Protein AF-A0A660LAD9-F1 (afdb_monomer_lite)

Radius of gyration: 14.28 Å; chains: 1; bounding box: 27×22×43 Å

pLDDT: mean 77.21, std 10.52, range [46.19, 89.88]

Secondary structure (DSSP, 8-state):
-------HHHHHHHHHHHHHHHHHHHHHTTSS---HHHHHHHHHHHHHHHHHHHHT-

Structure (mmCIF, N/CA/C/O backbone):
data_AF-A0A660LAD9-F1
#
_entry.id   AF-A0A660LAD9-F1
#
loop_
_atom_site.group_PDB
_atom_site.id
_atom_site.type_symbol
_atom_site.label_atom_id
_atom_site.label_alt_id
_atom_site.label_comp_id
_atom_site.label_asym_id
_atom_site.label_entity_id
_atom_site.label_seq_id
_atom_site.pdbx_PDB_ins_code
_atom_site.Cartn_x
_atom_site.Cartn_y
_atom_site.Cartn_z
_atom_site.occupancy
_atom_site.B_iso_or_equiv
_atom_site.auth_seq_id
_atom_site.auth_comp_id
_atom_site.auth_asym_id
_atom_site.auth_atom_id
_atom_site.pdbx_PDB_model_num
ATOM 1 N N . MET A 1 1 ? 8.896 15.384 -29.391 1.00 46.19 1 MET A N 1
ATOM 2 C CA . MET A 1 1 ? 8.163 14.663 -28.327 1.00 46.19 1 MET A CA 1
ATOM 3 C C . MET A 1 1 ? 8.668 13.225 -28.281 1.00 46.19 1 MET A C 1
ATOM 5 O O . MET A 1 1 ? 8.258 12.421 -29.109 1.00 46.19 1 MET A O 1
ATOM 9 N N . ARG A 1 2 ? 9.637 12.906 -27.406 1.00 50.03 2 ARG A N 1
ATOM 10 C CA . ARG A 1 2 ? 10.056 11.507 -27.203 1.00 50.03 2 ARG A CA 1
ATOM 11 C C . ARG A 1 2 ? 8.819 10.751 -26.723 1.00 50.03 2 ARG A C 1
ATOM 13 O O . ARG A 1 2 ? 8.200 11.199 -25.764 1.00 50.03 2 ARG A O 1
ATOM 20 N N . ARG A 1 3 ? 8.438 9.658 -27.392 1.00 54.84 3 ARG A N 1
ATOM 21 C CA . ARG A 1 3 ? 7.469 8.695 -26.851 1.00 54.84 3 ARG A CA 1
ATOM 22 C C . ARG A 1 3 ? 8.070 8.190 -25.540 1.00 54.84 3 ARG A C 1
ATOM 24 O O . ARG A 1 3 ? 8.940 7.323 -25.558 1.00 54.84 3 ARG A O 1
ATOM 31 N N . GLY A 1 4 ? 7.721 8.855 -24.441 1.00 59.81 4 GLY A N 1
ATOM 32 C CA . GLY A 1 4 ? 8.183 8.526 -23.106 1.00 59.81 4 GLY A CA 1
ATOM 33 C C . GLY A 1 4 ? 7.659 7.140 -22.818 1.00 59.81 4 GLY A C 1
ATOM 34 O O . GLY A 1 4 ? 6.453 6.955 -22.683 1.00 59.81 4 GLY A O 1
ATOM 35 N N . ARG A 1 5 ? 8.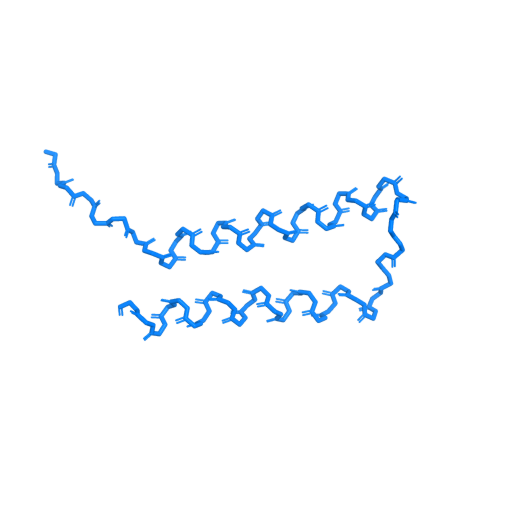552 6.151 -22.855 1.00 65.38 5 ARG A N 1
ATOM 36 C CA . ARG A 1 5 ? 8.225 4.792 -22.454 1.00 65.38 5 ARG A CA 1
ATOM 37 C C . ARG A 1 5 ? 7.735 4.930 -21.016 1.00 65.38 5 ARG A C 1
ATOM 39 O O . ARG A 1 5 ? 8.505 5.364 -20.166 1.00 65.38 5 ARG A O 1
ATOM 46 N N . VAL A 1 6 ? 6.440 4.717 -20.798 1.00 66.19 6 VAL A N 1
ATOM 47 C CA . VAL A 1 6 ? 5.851 4.804 -19.463 1.00 66.19 6 VAL A CA 1
ATOM 48 C C . VAL A 1 6 ? 6.622 3.820 -18.601 1.00 66.19 6 VAL A C 1
ATOM 50 O O . VAL A 1 6 ? 6.640 2.625 -18.895 1.00 66.19 6 VAL A O 1
ATOM 53 N N . ASP A 1 7 ? 7.322 4.344 -17.602 1.00 79.75 7 ASP A N 1
ATOM 54 C CA . ASP A 1 7 ? 8.099 3.523 -16.693 1.00 79.75 7 ASP A CA 1
ATOM 55 C C . ASP A 1 7 ? 7.110 2.754 -15.817 1.00 79.75 7 ASP A C 1
ATOM 57 O O . ASP A 1 7 ? 6.412 3.324 -14.971 1.00 79.75 7 ASP A O 1
ATOM 61 N N . ARG A 1 8 ? 6.995 1.451 -16.088 1.00 81.19 8 ARG A N 1
ATOM 62 C CA . ARG A 1 8 ? 6.090 0.550 -15.372 1.00 81.19 8 ARG A CA 1
ATOM 63 C C . ARG A 1 8 ? 6.345 0.604 -13.871 1.00 81.19 8 ARG A C 1
ATOM 65 O O . ARG A 1 8 ? 5.386 0.586 -13.107 1.00 81.19 8 ARG A O 1
ATOM 72 N N . THR A 1 9 ? 7.602 0.762 -13.466 1.00 83.62 9 THR A N 1
ATOM 73 C CA . THR A 1 9 ? 7.996 0.862 -12.060 1.00 83.62 9 THR A CA 1
ATOM 74 C C . THR A 1 9 ? 7.418 2.110 -11.409 1.00 83.62 9 THR A C 1
ATOM 76 O O . THR A 1 9 ? 6.857 2.020 -10.320 1.00 83.62 9 THR A O 1
ATOM 79 N N . LEU A 1 10 ? 7.469 3.262 -12.088 1.00 83.56 10 LEU A N 1
ATOM 80 C CA . LEU A 1 10 ? 6.874 4.503 -11.577 1.00 83.56 10 LEU A CA 1
ATOM 81 C C . LEU A 1 10 ? 5.348 4.407 -11.469 1.00 83.56 10 LEU A C 1
ATOM 83 O O . LEU A 1 10 ? 4.771 4.888 -10.494 1.00 83.56 10 LEU A O 1
ATOM 87 N N . VAL A 1 11 ? 4.692 3.750 -12.430 1.00 86.94 11 VAL A N 1
ATOM 88 C CA . VAL A 1 11 ? 3.241 3.514 -12.367 1.00 86.94 11 VAL A CA 1
ATOM 89 C C . VAL A 1 11 ? 2.886 2.622 -11.180 1.00 86.94 11 VAL A C 1
ATOM 91 O O . VAL A 1 11 ? 1.978 2.953 -10.420 1.00 86.94 11 VAL A O 1
ATOM 94 N N . VAL A 1 12 ? 3.616 1.523 -10.983 1.00 89.31 12 VAL A N 1
ATOM 95 C CA . VAL A 1 12 ? 3.381 0.592 -9.873 1.00 89.31 12 VAL A CA 1
ATOM 96 C C . VAL A 1 12 ? 3.677 1.246 -8.519 1.00 89.31 12 VAL A C 1
ATOM 98 O O . VAL A 1 12 ? 2.898 1.076 -7.584 1.00 89.31 12 VAL A O 1
ATOM 101 N N . ALA A 1 13 ? 4.730 2.059 -8.420 1.00 83.38 13 ALA A N 1
ATOM 102 C CA . ALA A 1 13 ? 5.044 2.838 -7.222 1.00 83.38 13 ALA A CA 1
ATOM 103 C C . ALA A 1 13 ? 3.942 3.847 -6.874 1.00 83.38 13 ALA A C 1
ATOM 105 O O . ALA A 1 13 ? 3.531 3.946 -5.715 1.00 83.38 13 ALA A O 1
ATOM 106 N N . GLY A 1 14 ? 3.410 4.554 -7.873 1.00 86.56 14 GLY A N 1
ATOM 107 C CA . GLY A 1 14 ? 2.266 5.442 -7.681 1.00 86.56 14 GLY A CA 1
ATOM 108 C C . GLY A 1 14 ? 1.028 4.681 -7.203 1.00 86.56 14 GLY A C 1
ATOM 109 O O . GLY A 1 14 ? 0.393 5.089 -6.233 1.00 86.56 14 GLY A O 1
ATOM 110 N N . LEU A 1 15 ? 0.727 3.535 -7.821 1.00 89.88 15 LEU A N 1
ATOM 111 C CA . LEU A 1 15 ? -0.417 2.700 -7.448 1.00 89.88 15 LEU A CA 1
ATOM 112 C C . LEU A 1 15 ? -0.305 2.177 -6.007 1.00 89.88 15 LEU A C 1
ATOM 114 O O . LEU A 1 15 ? -1.269 2.243 -5.246 1.00 89.88 15 LEU A O 1
ATOM 118 N N . ALA A 1 16 ? 0.883 1.710 -5.616 1.00 86.94 16 ALA A N 1
ATOM 119 C CA . ALA A 1 16 ? 1.167 1.246 -4.261 1.00 86.94 16 ALA A CA 1
ATOM 120 C C . ALA A 1 16 ? 1.024 2.381 -3.231 1.00 86.94 16 ALA A C 1
ATOM 122 O O . ALA A 1 16 ? 0.475 2.177 -2.149 1.00 86.94 16 ALA A O 1
ATOM 123 N N . THR A 1 17 ? 1.451 3.594 -3.590 1.00 87.75 17 THR A N 1
ATOM 124 C CA . THR A 1 17 ? 1.322 4.782 -2.734 1.00 87.75 17 THR A CA 1
ATOM 125 C C . THR A 1 17 ? -0.143 5.181 -2.544 1.00 87.75 17 THR A C 1
ATOM 127 O O . THR A 1 17 ? -0.559 5.473 -1.425 1.00 87.75 17 THR A O 1
ATOM 130 N N . ILE A 1 18 ? -0.950 5.139 -3.611 1.00 89.38 18 ILE A N 1
ATOM 131 C CA . ILE A 1 18 ? -2.399 5.382 -3.538 1.00 89.3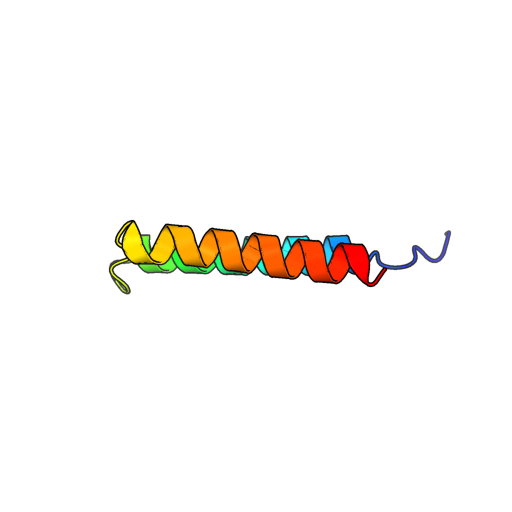8 18 ILE A CA 1
ATOM 132 C C . ILE A 1 18 ? -3.072 4.335 -2.646 1.00 89.38 18 ILE A C 1
ATOM 134 O O . ILE A 1 18 ? -3.883 4.698 -1.798 1.00 89.38 18 ILE A O 1
ATOM 138 N N . ALA A 1 19 ? -2.718 3.056 -2.796 1.00 87.69 19 ALA A N 1
ATOM 139 C CA . ALA A 1 19 ? -3.275 1.980 -1.981 1.00 87.69 19 ALA A CA 1
ATOM 140 C C . ALA A 1 19 ? -2.961 2.163 -0.486 1.00 87.69 19 ALA A C 1
ATOM 142 O O . ALA A 1 19 ? -3.863 2.057 0.343 1.00 87.69 19 ALA A O 1
ATOM 143 N N . LEU A 1 20 ? -1.714 2.509 -0.138 1.00 84.25 20 LEU A N 1
ATOM 144 C CA . LEU A 1 20 ? -1.332 2.816 1.245 1.00 84.25 20 LEU A CA 1
ATOM 145 C C . LEU A 1 20 ? -2.058 4.054 1.787 1.00 84.25 20 LEU A C 1
ATOM 147 O O . LEU A 1 20 ? -2.556 4.030 2.910 1.00 84.25 20 LEU A O 1
ATOM 151 N N . GLY A 1 21 ? -2.157 5.119 0.988 1.00 83.00 21 GLY A N 1
ATOM 152 C CA . GLY A 1 21 ? -2.881 6.334 1.365 1.00 83.00 21 GLY A CA 1
ATOM 153 C C . GLY A 1 21 ? -4.373 6.083 1.597 1.00 83.00 21 GLY A C 1
ATOM 154 O O . GLY A 1 21 ? -4.933 6.592 2.565 1.00 83.00 21 GLY A O 1
ATOM 155 N N . ALA A 1 22 ? -5.005 5.254 0.763 1.00 84.75 22 ALA A N 1
ATOM 156 C CA . ALA A 1 22 ? -6.394 4.842 0.940 1.00 84.75 22 ALA A CA 1
ATOM 157 C C . ALA A 1 22 ? 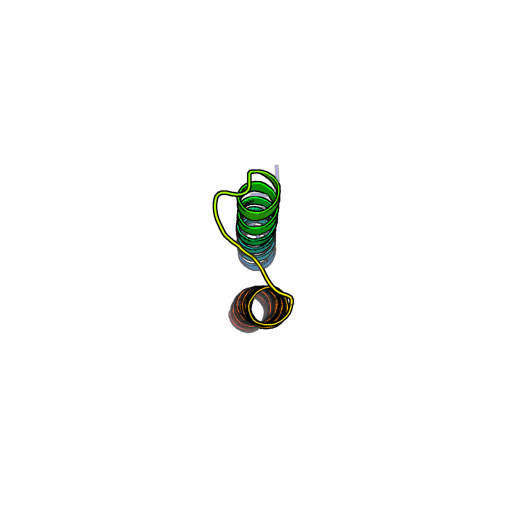-6.583 4.024 2.225 1.00 84.75 22 ALA A C 1
ATOM 159 O O . ALA A 1 22 ? -7.532 4.278 2.960 1.00 84.75 22 ALA A O 1
ATOM 160 N N . LEU A 1 23 ? -5.658 3.104 2.531 1.00 81.88 23 LEU A N 1
ATOM 161 C CA . LEU A 1 23 ? -5.671 2.332 3.779 1.00 81.88 23 LEU A CA 1
ATOM 162 C C . LEU A 1 23 ? -5.632 3.254 5.009 1.00 81.88 23 LEU A C 1
ATOM 164 O O . LEU A 1 23 ? -6.448 3.112 5.914 1.00 81.88 23 LEU A O 1
ATOM 168 N N . LEU A 1 24 ? -4.720 4.233 5.007 1.00 80.94 24 LEU A N 1
ATOM 169 C CA . LEU A 1 24 ? -4.579 5.217 6.086 1.00 80.94 24 LEU A CA 1
ATOM 170 C C . LEU A 1 24 ? -5.792 6.145 6.204 1.00 80.94 24 LEU A C 1
ATOM 172 O O . LEU A 1 24 ? -6.177 6.530 7.306 1.00 80.94 24 LEU A O 1
ATOM 176 N N . LEU A 1 25 ? -6.399 6.525 5.080 1.00 80.94 25 LEU A N 1
ATOM 177 C CA . LEU A 1 25 ? -7.613 7.336 5.090 1.00 80.94 25 LEU A CA 1
ATOM 178 C C . LEU A 1 25 ? -8.788 6.563 5.699 1.00 80.94 25 LEU A C 1
ATOM 180 O O . LEU A 1 25 ? -9.563 7.131 6.464 1.00 80.94 25 LEU A O 1
ATOM 184 N N . LEU A 1 26 ? -8.904 5.276 5.375 1.00 82.75 26 LEU A N 1
ATOM 185 C CA . LEU A 1 26 ? -9.972 4.405 5.858 1.00 82.75 26 LEU A CA 1
ATOM 186 C C . LEU A 1 26 ? -9.826 4.097 7.357 1.00 82.75 26 LEU A C 1
ATOM 188 O O . LEU A 1 26 ? -10.831 4.051 8.069 1.00 82.75 26 LEU A O 1
ATOM 192 N N . ASP A 1 27 ? -8.581 3.989 7.831 1.00 78.31 27 ASP A N 1
ATOM 193 C CA . ASP A 1 27 ? -8.238 3.967 9.256 1.00 78.31 27 ASP A CA 1
ATOM 194 C C . ASP A 1 27 ? -8.657 5.256 9.966 1.00 78.31 27 ASP A C 1
ATOM 196 O O . ASP A 1 27 ? -9.394 5.236 10.950 1.00 78.31 27 ASP A O 1
ATOM 200 N N . ARG A 1 28 ? -8.288 6.415 9.408 1.00 78.06 28 ARG A N 1
ATOM 201 C CA . ARG A 1 28 ? -8.659 7.721 9.973 1.00 78.06 28 ARG A CA 1
ATOM 202 C C . ARG A 1 28 ? -10.159 7.974 10.012 1.00 78.06 28 ARG A C 1
ATOM 204 O O . ARG A 1 28 ? -10.617 8.715 10.879 1.00 78.06 28 ARG A O 1
ATOM 211 N N . LEU A 1 29 ? -10.912 7.378 9.093 1.00 84.62 29 LEU A N 1
ATOM 212 C CA . LEU A 1 29 ? -12.369 7.461 9.072 1.00 84.62 29 LEU A CA 1
ATOM 213 C C . LEU A 1 29 ? -13.025 6.564 10.140 1.00 84.62 29 LEU A C 1
ATOM 215 O O . LEU A 1 29 ? -14.242 6.602 10.296 1.00 84.62 29 LEU A O 1
ATOM 219 N N . GLY A 1 30 ? -12.238 5.760 10.867 1.00 71.69 30 GLY A N 1
ATOM 220 C CA . GLY A 1 30 ? -12.721 4.805 11.865 1.00 71.69 30 GLY A CA 1
ATOM 221 C C . GLY A 1 30 ? -13.458 3.616 11.250 1.00 71.69 30 GLY A C 1
ATOM 222 O O . GLY A 1 30 ? -14.172 2.906 11.951 1.00 71.69 30 GLY A O 1
ATOM 223 N N . SER A 1 31 ? -13.324 3.411 9.934 1.00 70.56 31 SER A N 1
ATOM 224 C CA . SER A 1 31 ? -13.988 2.316 9.223 1.00 70.56 31 SER A CA 1
ATOM 225 C C . SER A 1 31 ? -13.216 1.001 9.335 1.00 70.56 31 SER A C 1
ATOM 227 O O . SER A 1 31 ? -13.814 -0.058 9.148 1.00 70.56 31 SER A O 1
ATOM 229 N N . ILE A 1 32 ? -11.905 1.057 9.588 1.00 68.38 32 ILE A N 1
ATOM 230 C CA . ILE A 1 32 ? -11.039 -0.107 9.797 1.00 68.38 32 ILE A CA 1
ATOM 231 C C . ILE A 1 32 ? -10.069 0.235 10.927 1.00 68.38 32 ILE A C 1
ATOM 233 O O . ILE A 1 32 ? -9.461 1.293 10.894 1.00 68.38 32 ILE A O 1
ATOM 237 N N . ASP A 1 33 ? -9.903 -0.655 11.899 1.00 64.88 33 ASP A N 1
ATOM 238 C CA . ASP A 1 33 ? -8.888 -0.519 12.948 1.00 64.88 33 ASP A CA 1
ATOM 239 C C . ASP A 1 33 ? -7.520 -0.968 12.382 1.00 64.88 33 ASP A C 1
ATOM 241 O O . ASP A 1 33 ? -7.165 -2.152 12.453 1.00 64.88 33 ASP A O 1
ATOM 245 N N . LEU A 1 34 ? -6.737 -0.067 11.765 1.00 63.0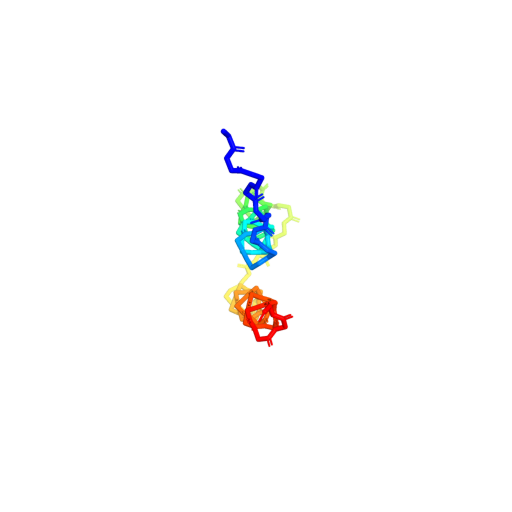6 34 LEU A N 1
ATOM 246 C CA . LEU A 1 34 ? -5.345 -0.376 11.401 1.00 63.06 34 LEU A CA 1
ATOM 247 C C . LEU A 1 34 ? -4.477 -0.254 12.655 1.00 63.06 34 LEU A C 1
ATOM 249 O O . LEU A 1 34 ? -3.708 0.686 12.858 1.00 63.06 34 LEU A O 1
ATOM 253 N N . ARG A 1 35 ? -4.523 -1.287 13.495 1.00 64.38 35 ARG A N 1
ATOM 254 C CA . ARG A 1 35 ? -3.453 -1.518 14.469 1.00 64.38 35 ARG A CA 1
ATOM 255 C C . ARG A 1 35 ? -2.106 -1.642 13.749 1.00 64.38 35 ARG A C 1
ATOM 257 O O . ARG A 1 35 ? -2.035 -2.110 12.611 1.00 64.38 35 ARG A O 1
ATOM 264 N N . PHE A 1 36 ? -1.020 -1.308 14.452 1.00 59.09 36 PHE A N 1
ATOM 265 C CA . PHE A 1 36 ? 0.361 -1.490 13.972 1.00 59.09 36 PHE A CA 1
ATOM 266 C C . PHE A 1 36 ? 0.632 -2.903 13.409 1.00 59.09 36 PHE A C 1
ATOM 268 O O . PHE A 1 36 ? 1.434 -3.029 12.484 1.00 59.09 36 PHE A O 1
ATOM 275 N N . ASP A 1 37 ? -0.093 -3.925 13.890 1.00 63.16 37 ASP A N 1
ATOM 276 C CA . ASP A 1 37 ? -0.088 -5.298 13.354 1.00 63.16 37 ASP A CA 1
ATOM 277 C C . ASP A 1 37 ? -0.420 -5.387 11.855 1.00 63.16 37 ASP A C 1
ATOM 279 O O . ASP A 1 37 ? 0.127 -6.243 11.170 1.00 63.16 37 ASP A O 1
ATOM 283 N N . TYR A 1 38 ? -1.294 -4.521 11.330 1.00 66.62 38 TYR A N 1
ATOM 284 C CA . TYR A 1 38 ? -1.739 -4.550 9.930 1.00 66.62 38 TYR A CA 1
ATOM 285 C C . TYR A 1 38 ? -1.059 -3.494 9.054 1.00 66.62 38 TYR A C 1
ATOM 287 O O . TYR A 1 38 ? -0.902 -3.697 7.849 1.00 66.62 38 TYR A O 1
ATOM 295 N N . LEU A 1 39 ? -0.596 -2.390 9.644 1.00 73.12 39 LEU A N 1
ATOM 296 C CA . LEU A 1 39 ? 0.072 -1.328 8.893 1.00 73.12 39 LEU A CA 1
ATOM 297 C C . LEU A 1 39 ? 1.475 -1.746 8.420 1.00 73.12 39 LEU A C 1
ATOM 299 O O . LEU A 1 39 ? 1.843 -1.501 7.271 1.00 73.12 39 LEU A O 1
ATOM 303 N N . ALA A 1 40 ? 2.242 -2.427 9.276 1.00 76.69 40 ALA A N 1
ATOM 304 C CA . ALA A 1 40 ? 3.567 -2.940 8.930 1.00 76.69 40 ALA A CA 1
ATOM 305 C C . ALA A 1 40 ? 3.548 -3.938 7.748 1.00 76.69 40 ALA A C 1
ATOM 307 O O . ALA A 1 40 ? 4.293 -3.718 6.787 1.00 76.69 40 ALA A O 1
ATOM 308 N N . PRO A 1 41 ? 2.697 -4.988 7.736 1.00 79.62 41 PRO A N 1
ATOM 309 C CA . PRO A 1 41 ? 2.606 -5.891 6.591 1.00 79.62 41 PRO A CA 1
ATOM 310 C C . PRO A 1 41 ? 2.062 -5.208 5.332 1.00 79.62 41 PRO A C 1
ATOM 312 O O . PRO A 1 41 ? 2.514 -5.543 4.239 1.00 79.62 41 PRO A O 1
ATOM 315 N N . ALA A 1 42 ? 1.167 -4.219 5.447 1.00 80.44 42 ALA A N 1
ATOM 316 C CA . ALA A 1 42 ? 0.693 -3.457 4.290 1.00 80.44 42 ALA A CA 1
ATOM 317 C C . ALA A 1 42 ? 1.822 -2.656 3.615 1.00 80.44 42 ALA A C 1
ATOM 319 O O . ALA A 1 42 ? 1.958 -2.683 2.391 1.00 80.44 42 ALA A O 1
ATOM 320 N N . ILE A 1 43 ? 2.673 -1.992 4.405 1.00 82.31 43 ILE A N 1
ATOM 321 C CA . ILE A 1 43 ? 3.849 -1.270 3.896 1.00 82.31 43 ILE A CA 1
ATOM 322 C C . ILE A 1 43 ? 4.840 -2.243 3.245 1.00 82.31 43 ILE A C 1
ATOM 324 O O . ILE A 1 43 ? 5.326 -1.984 2.146 1.00 82.31 43 ILE A O 1
ATOM 328 N N . LEU A 1 44 ? 5.106 -3.388 3.879 1.00 84.62 44 LEU A N 1
ATOM 329 C CA . LEU A 1 44 ? 5.975 -4.434 3.328 1.00 84.62 44 LEU A CA 1
ATOM 330 C C . LEU A 1 44 ? 5.448 -4.992 2.000 1.00 84.62 44 LEU A C 1
ATOM 332 O O . LEU A 1 44 ? 6.221 -5.155 1.055 1.00 84.62 44 LEU A O 1
ATOM 336 N N . ALA A 1 45 ? 4.138 -5.229 1.898 1.00 84.25 45 ALA A N 1
ATOM 337 C CA . ALA A 1 45 ? 3.496 -5.666 0.663 1.00 84.25 45 ALA A CA 1
ATOM 338 C C . ALA A 1 45 ? 3.641 -4.617 -0.450 1.00 84.25 45 ALA A C 1
ATOM 340 O O . ALA A 1 45 ? 4.007 -4.961 -1.575 1.00 84.25 45 ALA A O 1
ATOM 341 N N . ALA A 1 46 ? 3.430 -3.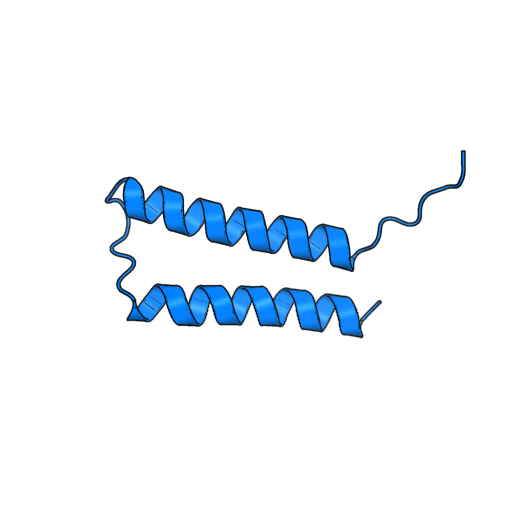336 -0.134 1.00 84.56 46 ALA A N 1
ATOM 342 C CA . ALA A 1 46 ? 3.621 -2.241 -1.080 1.00 84.56 46 ALA A CA 1
ATOM 343 C C . ALA A 1 46 ? 5.073 -2.161 -1.583 1.00 84.56 46 ALA A C 1
ATOM 345 O O . ALA A 1 46 ? 5.300 -2.080 -2.790 1.00 84.56 46 ALA A O 1
ATOM 346 N N . ILE A 1 47 ? 6.059 -2.260 -0.684 1.00 86.56 47 ILE A N 1
ATOM 347 C CA . ILE A 1 47 ? 7.486 -2.285 -1.044 1.00 86.56 47 ILE A CA 1
ATOM 348 C C . ILE A 1 47 ? 7.800 -3.490 -1.942 1.00 86.56 47 ILE A C 1
ATOM 350 O O . ILE A 1 47 ? 8.471 -3.335 -2.963 1.00 86.56 47 ILE A O 1
ATOM 354 N N . GLY A 1 48 ? 7.285 -4.676 -1.607 1.00 83.44 48 GLY A N 1
ATOM 355 C CA . GLY A 1 48 ? 7.469 -5.890 -2.402 1.00 83.44 48 GLY A CA 1
ATOM 356 C C . GLY A 1 48 ? 6.922 -5.758 -3.824 1.00 83.44 48 GLY A C 1
ATOM 357 O O . GLY A 1 48 ? 7.615 -6.094 -4.781 1.00 83.44 48 GLY A O 1
ATOM 358 N N . ILE A 1 49 ? 5.718 -5.202 -3.983 1.00 86.81 49 ILE A N 1
ATOM 359 C CA . ILE A 1 49 ? 5.099 -4.957 -5.296 1.00 86.81 49 ILE A CA 1
ATOM 360 C C . ILE A 1 49 ? 5.970 -4.023 -6.151 1.00 86.81 49 ILE A C 1
ATOM 362 O O . ILE A 1 49 ? 6.187 -4.286 -7.337 1.00 86.81 49 ILE A O 1
ATOM 366 N N . VAL A 1 50 ? 6.511 -2.960 -5.550 1.00 83.94 50 VAL A N 1
ATOM 367 C CA . VAL A 1 50 ? 7.394 -2.013 -6.246 1.00 83.94 50 VAL A CA 1
ATOM 368 C C . VAL A 1 50 ? 8.717 -2.667 -6.640 1.00 83.94 50 VAL A C 1
ATOM 370 O O . VAL A 1 50 ? 9.147 -2.509 -7.781 1.00 83.94 50 VAL A O 1
ATOM 373 N N . LEU A 1 51 ? 9.334 -3.446 -5.746 1.00 81.88 51 LEU A N 1
ATOM 374 C CA . LEU A 1 51 ? 10.577 -4.172 -6.029 1.00 81.88 51 LEU A CA 1
ATOM 375 C C . LEU A 1 51 ? 10.401 -5.214 -7.138 1.00 81.88 51 LEU A C 1
ATOM 377 O O . LEU A 1 51 ? 11.248 -5.305 -8.024 1.00 81.88 51 LEU A O 1
ATOM 381 N N . ILE A 1 52 ? 9.293 -5.961 -7.129 1.00 85.81 52 ILE A N 1
ATOM 382 C CA . ILE A 1 52 ? 8.960 -6.912 -8.196 1.00 85.81 52 ILE A CA 1
ATOM 383 C C . ILE A 1 52 ? 8.841 -6.172 -9.531 1.00 85.81 52 ILE A C 1
ATOM 385 O O . ILE A 1 52 ? 9.433 -6.594 -10.519 1.00 85.81 52 ILE A O 1
ATOM 389 N N . SER A 1 53 ? 8.135 -5.039 -9.572 1.00 85.31 53 SER A N 1
ATOM 390 C CA . SER A 1 53 ? 8.015 -4.257 -10.807 1.00 85.31 53 SER A CA 1
ATOM 391 C C . SER A 1 53 ? 9.347 -3.674 -11.282 1.00 85.31 53 SER A C 1
ATOM 393 O O . SER A 1 53 ? 9.574 -3.609 -12.490 1.00 85.31 53 SER A O 1
ATOM 395 N N . ALA A 1 54 ? 10.209 -3.254 -10.354 1.00 80.56 54 ALA A N 1
ATOM 396 C CA . ALA A 1 54 ? 11.537 -2.742 -10.668 1.00 80.56 54 ALA A CA 1
ATOM 397 C C . ALA A 1 54 ? 12.443 -3.837 -11.249 1.00 80.56 54 ALA A C 1
ATOM 399 O O . ALA A 1 54 ? 13.154 -3.590 -12.215 1.00 80.56 54 ALA A O 1
ATOM 400 N N . GLY A 1 55 ? 12.390 -5.055 -10.699 1.00 73.88 55 GLY A N 1
ATOM 401 C CA . GLY A 1 55 ? 13.164 -6.196 -11.198 1.00 73.88 55 GLY A CA 1
ATOM 402 C C . GLY A 1 55 ? 12.655 -6.782 -12.521 1.00 73.88 55 GLY A C 1
ATOM 403 O O . GLY A 1 55 ? 13.400 -7.480 -13.201 1.00 73.88 55 GLY A O 1
ATOM 404 N N . LEU A 1 56 ? 11.399 -6.512 -12.888 1.00 74.12 56 LEU A N 1
ATOM 405 C CA . LEU A 1 56 ? 10.776 -6.961 -14.140 1.00 74.12 56 LEU A CA 1
ATOM 406 C C . LEU A 1 56 ? 10.899 -5.947 -15.297 1.00 74.12 56 LEU A C 1
ATOM 408 O O . LEU A 1 56 ? 10.379 -6.223 -16.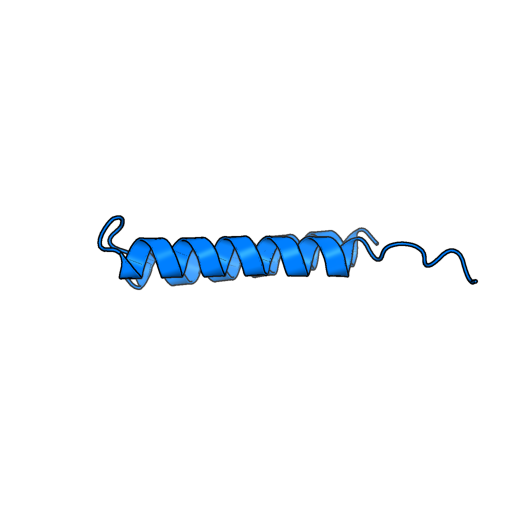383 1.00 74.12 56 LEU A O 1
ATOM 412 N N . SER A 1 57 ? 11.502 -4.775 -15.061 1.00 63.25 57 SER A N 1
ATOM 413 C CA . SER A 1 57 ? 11.626 -3.682 -16.043 1.00 63.25 57 SER A CA 1
ATOM 414 C C . SER A 1 57 ? 12.951 -3.679 -16.799 1.00 63.25 57 SER A C 1
ATOM 416 O O . SER A 1 57 ? 13.973 -4.113 -16.227 1.00 63.25 57 SER A O 1
#

InterPro domains:
  IPR043726 LiaI-LiaF-like transmembrane region [PF18917] (12-52)

Organism: NCBI:txid166793

Foldseek 3Di:
DPPPPPLQLVVLLVVLVVVLVVVVVCCVVVVDVPDVVNSVVSVVVSVVSSVVSVVVD

Sequence (57 aa):
MRRGRVDRTLVVAGLATIALGALLLLDRLGSIDLRFDYLAPAILAAIGIVLISAGLS